Protein AF-A0A3D3ZSJ4-F1 (afdb_monomer)

Radius of gyration: 11.87 Å; Cα contacts (8 Å, |Δi|>4): 20; chains: 1; bounding box: 33×18×28 Å

Solvent-accessible surface area (backbone atoms only — not comparable to full-atom values): 2930 Å² total; per-residue (Å²): 134,90,82,80,83,78,84,47,52,66,50,47,50,54,51,48,55,61,44,31,77,76,32,65,68,56,37,57,48,41,73,73,71,49,86,69,81,73,82,86,51,99,87,108

Structure (mmCIF, N/CA/C/O backbone):
data_AF-A0A3D3ZSJ4-F1
#
_entry.id   AF-A0A3D3ZSJ4-F1
#
loop_
_atom_site.group_PDB
_atom_site.id
_atom_site.type_symbol
_atom_site.label_atom_id
_atom_site.label_alt_id
_atom_site.label_comp_id
_atom_site.label_asym_id
_atom_site.label_entity_id
_atom_site.label_seq_id
_atom_site.pdbx_PDB_ins_code
_atom_site.Cartn_x
_atom_site.Cartn_y
_atom_site.Cartn_z
_atom_site.occupancy
_atom_site.B_iso_or_equiv
_atom_site.auth_seq_id
_atom_site.auth_comp_id
_atom_site.auth_asym_id
_atom_site.auth_atom_id
_atom_site.pdbx_PDB_model_num
ATOM 1 N N . MET A 1 1 ? 23.559 -4.173 2.184 1.00 45.09 1 MET A N 1
ATOM 2 C CA . MET A 1 1 ? 22.150 -3.948 2.564 1.00 45.09 1 MET A CA 1
ATOM 3 C C . MET A 1 1 ? 21.338 -4.132 1.297 1.00 45.09 1 MET A C 1
ATOM 5 O O . MET A 1 1 ? 21.663 -3.481 0.318 1.00 45.09 1 MET A O 1
ATOM 9 N N . SER A 1 2 ? 20.421 -5.101 1.254 1.00 72.50 2 SER A N 1
ATOM 10 C CA . SER A 1 2 ? 19.632 -5.375 0.046 1.00 72.50 2 SER A CA 1
ATOM 11 C C . SER A 1 2 ? 18.318 -4.616 0.152 1.00 72.50 2 SER A C 1
ATOM 13 O O . SER A 1 2 ? 17.388 -5.069 0.812 1.00 72.50 2 SER A O 1
ATOM 15 N N . GLU A 1 3 ? 18.275 -3.431 -0.438 1.00 81.88 3 GLU A N 1
ATOM 16 C CA . GLU A 1 3 ? 17.067 -2.614 -0.513 1.00 81.88 3 GLU A CA 1
ATOM 17 C C . GLU A 1 3 ? 16.235 -3.095 -1.708 1.00 81.88 3 GLU A C 1
ATOM 19 O O . GLU A 1 3 ? 16.772 -3.298 -2.798 1.00 81.88 3 GLU A O 1
ATOM 24 N N . ARG A 1 4 ? 14.934 -3.334 -1.507 1.00 91.38 4 ARG A N 1
ATOM 25 C CA . ARG A 1 4 ? 14.015 -3.76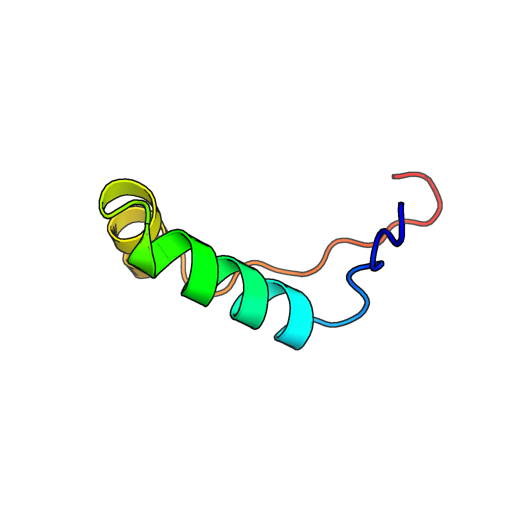8 -2.570 1.00 91.38 4 ARG A CA 1
ATOM 26 C C . ARG A 1 4 ? 13.245 -2.560 -3.088 1.00 91.38 4 ARG A C 1
ATOM 28 O O . ARG A 1 4 ? 12.596 -1.861 -2.315 1.00 91.38 4 ARG A O 1
ATOM 35 N N . ILE A 1 5 ? 13.274 -2.356 -4.400 1.00 90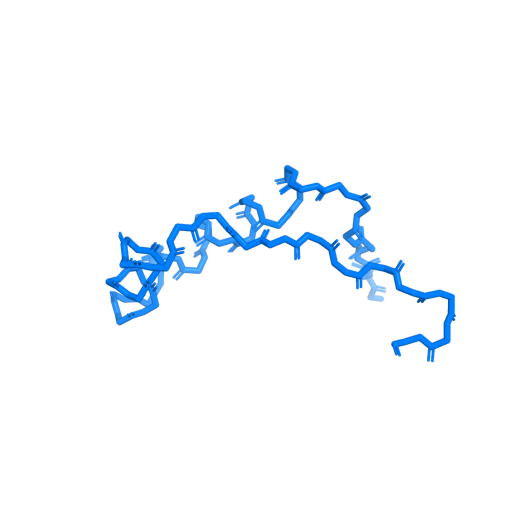.56 5 ILE A N 1
ATOM 36 C CA . ILE A 1 5 ? 12.450 -1.35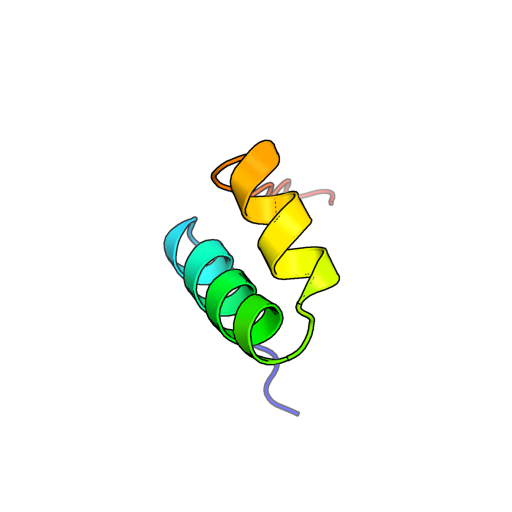0 -5.069 1.00 90.56 5 ILE A CA 1
ATOM 37 C C . ILE A 1 5 ? 10.985 -1.821 -5.088 1.00 90.56 5 ILE A C 1
ATOM 39 O O . ILE A 1 5 ? 10.697 -2.979 -5.383 1.00 90.56 5 ILE A O 1
ATOM 43 N N . ILE A 1 6 ? 10.054 -0.913 -4.790 1.00 92.75 6 ILE A N 1
ATOM 44 C CA . ILE A 1 6 ? 8.609 -1.144 -4.922 1.00 92.75 6 ILE A CA 1
ATOM 45 C C . ILE A 1 6 ? 8.214 -0.860 -6.372 1.00 92.75 6 ILE A C 1
ATOM 47 O O . ILE A 1 6 ? 8.325 0.276 -6.827 1.00 92.75 6 ILE A O 1
ATOM 51 N N . GLU A 1 7 ? 7.767 -1.883 -7.099 1.00 93.38 7 GLU A N 1
ATOM 52 C CA . GLU A 1 7 ? 7.531 -1.784 -8.550 1.00 93.38 7 GLU A CA 1
ATOM 53 C C . GLU A 1 7 ? 6.067 -1.889 -8.962 1.00 93.38 7 GLU A C 1
ATOM 55 O O . GLU A 1 7 ? 5.710 -1.451 -10.052 1.00 93.38 7 GLU A O 1
ATOM 60 N N . THR A 1 8 ? 5.220 -2.450 -8.101 1.00 94.50 8 THR A N 1
ATOM 61 C CA . THR A 1 8 ? 3.798 -2.674 -8.386 1.00 94.50 8 THR A CA 1
ATOM 62 C C . THR A 1 8 ? 2.933 -2.264 -7.199 1.00 94.50 8 THR A C 1
ATOM 64 O O . THR A 1 8 ? 3.422 -2.188 -6.068 1.00 94.50 8 THR A O 1
ATOM 67 N N . ASP A 1 9 ? 1.636 -2.048 -7.431 1.00 93.81 9 ASP A N 1
ATOM 68 C CA . ASP A 1 9 ? 0.675 -1.792 -6.350 1.00 93.81 9 ASP A CA 1
ATOM 69 C C . ASP A 1 9 ? 0.643 -2.948 -5.336 1.00 93.81 9 ASP A C 1
ATOM 71 O O . ASP A 1 9 ? 0.499 -2.718 -4.139 1.00 93.81 9 ASP A O 1
ATOM 75 N N . ALA A 1 10 ? 0.879 -4.190 -5.778 1.00 94.19 10 ALA A N 1
ATOM 76 C CA . ALA A 1 10 ? 0.978 -5.346 -4.888 1.00 94.19 10 ALA A CA 1
ATOM 77 C C . ALA A 1 10 ? 2.129 -5.210 -3.875 1.00 94.19 10 ALA A C 1
ATOM 79 O O . ALA A 1 10 ? 1.960 -5.559 -2.710 1.00 94.19 10 ALA A O 1
ATOM 80 N N . CYS A 1 11 ? 3.272 -4.637 -4.275 1.00 95.06 11 CYS A N 1
ATOM 81 C CA . CYS A 1 11 ? 4.371 -4.344 -3.350 1.00 95.06 11 CYS A CA 1
ATOM 82 C C . CYS A 1 11 ? 3.979 -3.285 -2.302 1.00 95.06 11 CYS A C 1
ATOM 84 O O . CYS A 1 11 ? 4.441 -3.343 -1.163 1.00 95.06 11 CYS A O 1
ATOM 86 N N . VAL A 1 12 ? 3.125 -2.322 -2.669 1.00 95.00 12 VAL A N 1
ATO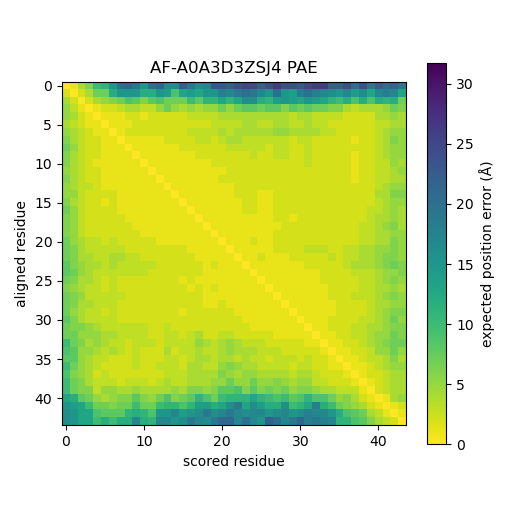M 87 C CA . VAL A 1 12 ? 2.603 -1.309 -1.735 1.00 95.00 12 VAL A CA 1
ATOM 88 C C . VAL A 1 12 ? 1.628 -1.945 -0.744 1.00 95.00 12 VAL A C 1
ATOM 90 O O . VAL A 1 12 ? 1.710 -1.672 0.453 1.00 95.00 12 VAL A O 1
ATOM 93 N N . VAL A 1 13 ? 0.736 -2.817 -1.224 1.00 95.44 13 VAL A N 1
ATOM 94 C CA . VAL A 1 13 ? -0.213 -3.557 -0.378 1.00 95.44 13 VAL A CA 1
ATOM 95 C C . VAL A 1 13 ? 0.531 -4.450 0.617 1.00 95.44 13 VAL A C 1
ATOM 97 O O . VAL A 1 13 ? 0.261 -4.354 1.810 1.00 95.44 13 VAL A O 1
ATOM 100 N N . GLU A 1 14 ? 1.531 -5.215 0.165 1.00 95.94 14 GLU A N 1
ATOM 101 C CA . GLU A 1 14 ? 2.400 -6.048 1.018 1.00 95.94 14 GLU A CA 1
ATOM 102 C C . GLU A 1 14 ? 3.013 -5.224 2.169 1.00 95.94 14 GLU A C 1
ATOM 104 O O . GLU A 1 14 ? 2.936 -5.596 3.345 1.00 95.94 14 GLU A O 1
ATOM 109 N N . GLY A 1 15 ? 3.577 -4.055 1.847 1.00 94.56 15 GLY A N 1
ATOM 110 C CA . GLY A 1 15 ? 4.155 -3.151 2.842 1.00 94.56 15 GLY A CA 1
ATOM 111 C C . GLY A 1 15 ? 3.117 -2.586 3.817 1.00 94.56 15 GLY A C 1
ATOM 112 O O . GLY A 1 15 ? 3.373 -2.503 5.022 1.00 94.56 15 GLY A O 1
ATOM 113 N N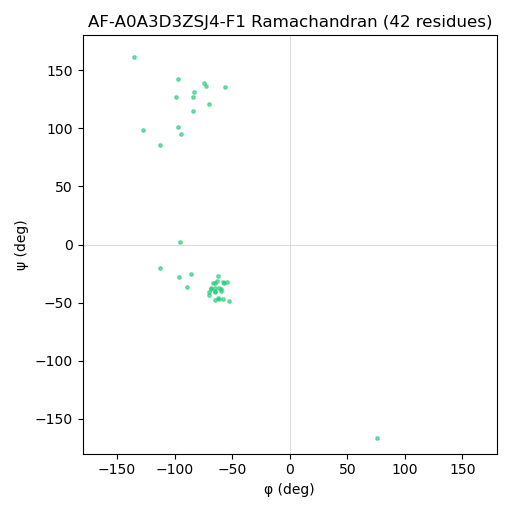 . MET A 1 16 ? 1.928 -2.234 3.321 1.00 95.94 16 MET A N 1
ATOM 114 C CA . MET A 1 16 ? 0.843 -1.727 4.160 1.00 95.94 16 MET A CA 1
ATOM 115 C C . MET A 1 16 ? 0.267 -2.789 5.092 1.00 95.94 16 MET A C 1
ATOM 117 O O . MET A 1 16 ? -0.026 -2.467 6.241 1.00 95.94 16 MET A O 1
ATOM 121 N N . GLU A 1 17 ? 0.154 -4.044 4.660 1.00 95.81 17 GLU A N 1
ATOM 122 C CA . GLU A 1 17 ? -0.257 -5.156 5.523 1.00 95.81 17 GLU A CA 1
ATOM 123 C C . GLU A 1 17 ? 0.751 -5.373 6.656 1.00 95.81 17 GLU A C 1
ATOM 125 O O . GLU A 1 17 ? 0.377 -5.438 7.832 1.00 95.81 17 GLU A O 1
ATOM 130 N N . TRP A 1 18 ? 2.046 -5.383 6.328 1.00 96.00 18 TRP A N 1
ATOM 131 C CA . TRP A 1 18 ? 3.114 -5.482 7.321 1.00 96.00 18 TRP A CA 1
ATOM 132 C C . TRP A 1 18 ? 3.082 -4.324 8.333 1.00 96.00 18 TRP A C 1
ATOM 134 O O . TRP A 1 18 ? 3.280 -4.543 9.538 1.00 96.00 18 TRP A O 1
ATOM 144 N N . LEU A 1 19 ? 2.808 -3.100 7.861 1.00 96.50 19 LEU A N 1
ATOM 145 C CA . LEU A 1 19 ? 2.691 -1.899 8.690 1.00 96.50 19 LEU A CA 1
ATOM 146 C C . LEU A 1 19 ? 1.428 -1.926 9.559 1.00 96.50 19 LEU A C 1
ATOM 148 O O . LEU A 1 19 ? 1.484 -1.565 10.735 1.00 96.50 19 LEU A O 1
ATOM 152 N N . ALA A 1 20 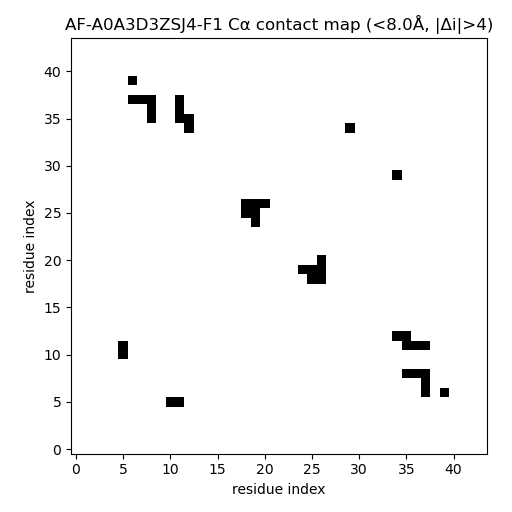? 0.303 -2.386 9.016 1.00 96.81 20 ALA A N 1
ATOM 153 C CA . ALA A 1 20 ? -0.979 -2.459 9.707 1.00 96.81 20 ALA A CA 1
ATOM 154 C C . ALA A 1 20 ? -0.948 -3.416 10.908 1.00 96.81 20 ALA A C 1
ATOM 156 O O . ALA A 1 20 ? -1.623 -3.164 11.907 1.00 96.81 20 ALA A O 1
ATOM 157 N N . VAL A 1 21 ? -0.140 -4.480 10.841 1.00 97.25 21 VAL A N 1
ATOM 158 C CA . VAL A 1 21 ? 0.095 -5.395 11.972 1.00 97.25 21 VAL A CA 1
ATOM 159 C C . VAL A 1 21 ? 0.847 -4.704 13.116 1.00 97.25 21 VAL A C 1
ATOM 161 O O . VAL A 1 21 ? 0.609 -5.006 14.282 1.00 97.25 21 VAL A O 1
ATOM 164 N N . ARG A 1 22 ? 1.743 -3.760 12.804 1.00 98.25 22 ARG A N 1
ATOM 165 C CA . ARG A 1 22 ? 2.626 -3.108 13.790 1.00 98.25 22 ARG A CA 1
ATOM 166 C C . ARG A 1 22 ? 2.093 -1.781 14.309 1.00 98.25 22 ARG A C 1
ATOM 168 O O . ARG A 1 22 ? 2.407 -1.394 15.430 1.00 98.25 22 ARG A O 1
ATOM 175 N N . CYS A 1 23 ? 1.298 -1.076 13.511 1.00 98.25 23 CYS A N 1
ATOM 176 C CA . CYS A 1 23 ? 0.763 0.231 13.855 1.00 98.25 23 CYS A CA 1
ATOM 177 C C . CYS A 1 23 ? -0.763 0.258 13.676 1.00 98.25 23 CYS A C 1
ATOM 179 O O . CYS A 1 23 ? -1.258 0.507 12.571 1.00 98.25 23 CYS A O 1
ATOM 181 N N . PRO A 1 24 ? -1.533 0.087 14.769 1.00 96.62 24 PRO A N 1
ATOM 182 C CA . PRO A 1 24 ? -2.995 0.124 14.723 1.00 96.62 24 PRO A CA 1
ATOM 183 C C . PRO A 1 24 ? -3.555 1.434 14.152 1.00 96.62 24 PRO A C 1
ATOM 185 O O . PRO A 1 24 ? -4.564 1.422 13.451 1.00 96.62 24 PRO A O 1
ATOM 188 N N . LYS A 1 25 ? -2.875 2.567 14.392 1.00 97.62 25 LYS A N 1
ATOM 189 C CA . LYS A 1 25 ? -3.263 3.871 13.828 1.00 97.62 25 LYS A CA 1
ATOM 190 C C . LYS A 1 25 ? -3.144 3.895 12.302 1.00 97.62 25 LYS A C 1
ATOM 192 O O . LYS A 1 25 ? -4.040 4.407 11.640 1.00 97.62 25 LYS A O 1
ATOM 197 N N . MET A 1 26 ? -2.085 3.302 11.744 1.00 97.12 26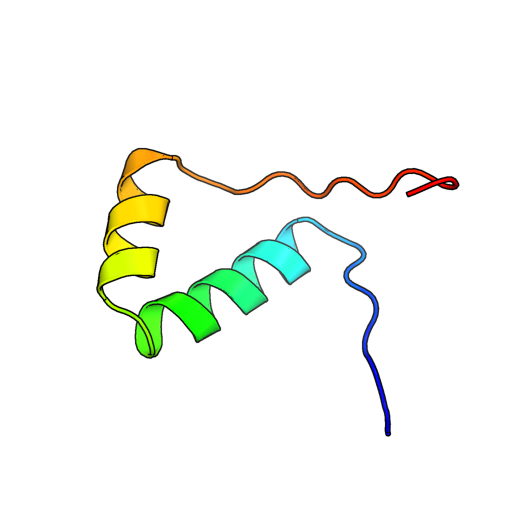 MET A N 1
ATOM 198 C CA . MET A 1 26 ? -1.915 3.198 10.288 1.00 97.12 26 MET A CA 1
ATOM 199 C C . MET A 1 26 ? -2.944 2.252 9.671 1.00 97.12 26 MET A C 1
ATOM 201 O O . MET A 1 26 ? -3.498 2.569 8.624 1.00 97.12 26 MET A O 1
ATOM 205 N N . LYS A 1 27 ? -3.281 1.146 10.347 1.00 97.38 27 LYS A N 1
ATOM 206 C CA . LYS A 1 27 ? -4.384 0.268 9.924 1.00 97.38 27 LYS A CA 1
ATOM 207 C C . LYS A 1 27 ? -5.715 1.025 9.846 1.00 97.38 27 LYS A C 1
ATOM 209 O O . LYS A 1 27 ? -6.429 0.906 8.855 1.00 97.38 27 LYS A O 1
ATOM 214 N N . ALA A 1 28 ? -6.034 1.816 10.872 1.00 97.81 28 ALA A N 1
ATOM 215 C CA . ALA A 1 28 ? -7.258 2.616 10.909 1.00 97.81 28 ALA A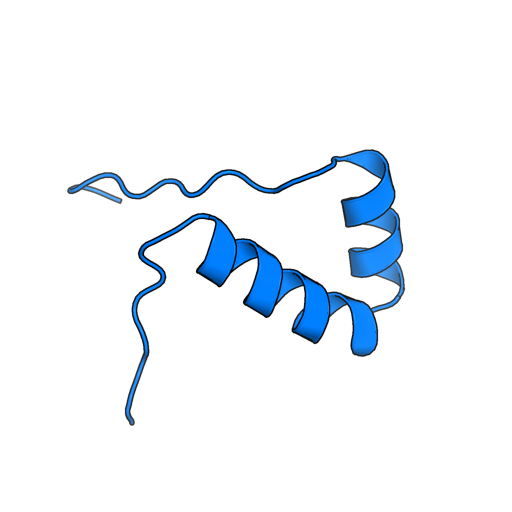 CA 1
ATOM 216 C C . ALA A 1 28 ? -7.285 3.707 9.826 1.00 97.81 28 ALA A C 1
ATOM 218 O O . ALA A 1 28 ? -8.338 3.968 9.248 1.00 97.81 28 ALA A O 1
ATOM 219 N N . ALA A 1 29 ? -6.142 4.333 9.532 1.00 96.94 29 ALA A N 1
ATOM 220 C CA . ALA A 1 29 ? -6.027 5.284 8.431 1.00 96.94 29 ALA A CA 1
ATOM 221 C C . ALA A 1 29 ? -6.243 4.596 7.074 1.00 96.94 29 ALA A C 1
ATOM 223 O O . ALA A 1 29 ? -7.068 5.049 6.288 1.00 96.94 29 ALA A O 1
ATOM 224 N N . TYR A 1 30 ? -5.586 3.456 6.840 1.00 96.25 30 TYR A N 1
ATOM 225 C CA . TYR A 1 30 ? -5.705 2.697 5.594 1.00 96.25 30 TYR A CA 1
ATOM 226 C C . TYR A 1 30 ? -7.143 2.240 5.311 1.00 96.25 30 TYR A C 1
ATOM 228 O O . TYR A 1 30 ? -7.609 2.327 4.179 1.00 96.25 30 TYR A O 1
ATOM 236 N N . ALA A 1 31 ? -7.883 1.835 6.349 1.00 95.88 31 ALA A N 1
ATOM 237 C CA . ALA A 1 31 ? -9.296 1.478 6.223 1.00 95.88 31 ALA A CA 1
ATOM 238 C C . ALA A 1 31 ? -10.189 2.650 5.765 1.00 95.88 31 ALA A C 1
ATOM 240 O O . ALA A 1 31 ? -11.225 2.416 5.151 1.00 95.88 31 ALA A O 1
ATOM 241 N N . GLN A 1 32 ? -9.798 3.895 6.053 1.00 97.56 32 GLN A N 1
ATOM 242 C CA . GLN A 1 32 ? -10.543 5.094 5.654 1.00 97.56 32 GLN A CA 1
ATOM 243 C C . GLN A 1 32 ? -10.119 5.612 4.278 1.00 97.56 32 GLN A C 1
ATOM 245 O O . GLN A 1 32 ? -10.954 6.105 3.526 1.00 97.56 32 GLN A O 1
ATOM 250 N N . THR A 1 33 ? -8.829 5.524 3.945 1.00 95.56 33 THR A N 1
ATOM 251 C CA . THR A 1 33 ? -8.290 6.050 2.682 1.00 95.56 33 THR A CA 1
ATOM 252 C C . THR A 1 33 ? -8.409 5.070 1.521 1.00 95.56 33 THR A C 1
ATOM 254 O O . THR A 1 33 ? -8.415 5.493 0.369 1.00 95.56 33 THR A O 1
ATOM 257 N N . GLY A 1 34 ? -8.472 3.768 1.811 1.00 92.44 34 GLY A N 1
ATOM 258 C CA . GLY A 1 34 ? -8.400 2.717 0.805 1.00 92.44 34 GLY A CA 1
ATOM 259 C C . GLY A 1 34 ? -6.977 2.484 0.271 1.00 92.44 34 GLY A C 1
ATOM 260 O O . GLY A 1 34 ? -6.000 2.946 0.875 1.00 92.44 34 GLY A O 1
ATOM 261 N N . PRO A 1 35 ? -6.847 1.742 -0.846 1.00 92.75 35 PRO A N 1
ATOM 262 C CA . PRO A 1 35 ? -5.564 1.354 -1.427 1.00 92.75 35 PRO A CA 1
ATOM 263 C C . PRO A 1 35 ? -4.661 2.551 -1.750 1.00 92.75 35 PRO A C 1
ATOM 265 O O . PRO A 1 35 ? -5.104 3.540 -2.334 1.00 92.75 35 PRO A O 1
ATOM 268 N N . LEU A 1 36 ? -3.376 2.447 -1.397 1.00 92.12 36 LEU A N 1
ATOM 269 C CA . LEU A 1 36 ? -2.386 3.476 -1.707 1.00 92.12 36 LEU A CA 1
ATOM 270 C C . LEU A 1 36 ? -1.859 3.270 -3.135 1.00 92.12 36 LEU A C 1
ATOM 272 O O . LEU A 1 36 ? -1.398 2.170 -3.438 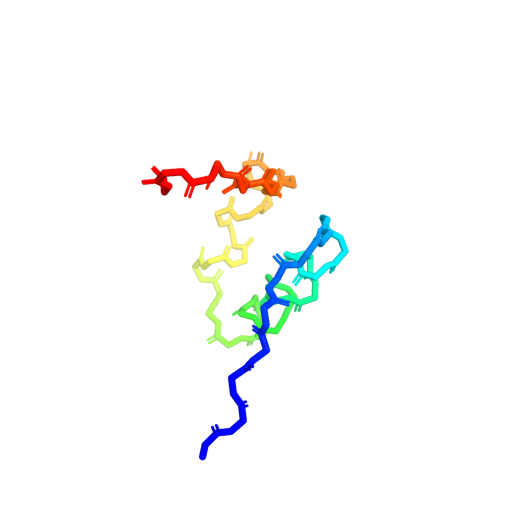1.00 92.12 36 LEU A O 1
ATOM 276 N N . PRO A 1 37 ? -1.887 4.298 -4.002 1.00 91.19 37 PRO A N 1
ATOM 277 C CA . PRO A 1 37 ? -1.396 4.169 -5.368 1.00 91.19 37 PRO A CA 1
ATOM 278 C C . PRO A 1 37 ? 0.134 4.147 -5.407 1.00 91.19 37 PRO A C 1
ATOM 280 O O . PRO A 1 37 ? 0.785 4.967 -4.749 1.00 91.19 37 PRO A O 1
ATOM 283 N N . LEU A 1 38 ? 0.719 3.291 -6.246 1.00 91.75 38 LEU A N 1
ATOM 284 C CA . LEU A 1 38 ? 2.139 3.375 -6.554 1.00 91.75 38 LEU A CA 1
ATOM 285 C C . LEU A 1 38 ? 2.438 4.617 -7.407 1.00 91.75 38 LEU A C 1
ATOM 287 O O . LEU A 1 38 ? 1.954 4.767 -8.528 1.00 91.75 38 LEU A O 1
ATOM 291 N N . ARG A 1 39 ? 3.296 5.505 -6.897 1.00 89.06 39 ARG A N 1
ATOM 292 C CA . ARG A 1 39 ? 3.776 6.687 -7.627 1.00 89.06 39 ARG A CA 1
ATOM 293 C C . ARG A 1 39 ? 5.259 6.548 -7.926 1.00 89.06 39 ARG A C 1
ATOM 295 O O . ARG A 1 39 ? 6.094 7.034 -7.175 1.00 89.06 39 ARG A O 1
ATOM 302 N N . ARG A 1 40 ? 5.583 5.883 -9.035 1.00 86.75 40 ARG A N 1
ATOM 303 C CA . ARG A 1 40 ? 6.936 5.905 -9.600 1.00 86.75 40 ARG A CA 1
ATOM 304 C C . ARG A 1 40 ? 6.979 6.947 -10.705 1.00 86.75 40 ARG A C 1
ATOM 306 O O . ARG A 1 40 ? 6.505 6.695 -11.810 1.00 86.75 40 ARG A O 1
ATOM 313 N N . LYS A 1 41 ? 7.521 8.122 -10.400 1.00 81.88 41 LYS A N 1
ATOM 314 C CA . LYS A 1 41 ? 7.972 9.060 -11.427 1.00 81.88 41 LYS A CA 1
ATOM 315 C C . LYS A 1 41 ? 9.478 8.873 -11.619 1.00 81.88 41 LYS A C 1
ATOM 317 O O . LYS A 1 41 ? 10.162 8.637 -10.625 1.00 81.88 41 LYS A O 1
ATOM 322 N N . PRO A 1 42 ? 9.998 8.968 -12.854 1.00 73.50 42 PRO A N 1
ATOM 323 C CA . PRO A 1 42 ? 11.439 8.913 -13.101 1.00 73.50 42 PRO A CA 1
ATOM 324 C C . PRO A 1 42 ? 12.226 9.943 -12.277 1.00 73.50 42 PRO A C 1
ATOM 326 O O . PRO A 1 42 ? 13.334 9.650 -11.844 1.00 73.50 42 PRO A O 1
ATOM 329 N N . ASP A 1 43 ? 11.615 11.100 -12.009 1.00 74.69 43 ASP A N 1
ATOM 330 C CA . ASP A 1 43 ? 12.244 12.226 -11.309 1.00 74.69 43 ASP A CA 1
ATOM 331 C C . ASP A 1 43 ? 11.963 12.267 -9.792 1.00 74.69 43 ASP A C 1
ATOM 333 O O . ASP A 1 43 ? 12.433 13.183 -9.117 1.00 74.69 43 ASP A O 1
ATOM 337 N N . GLY A 1 44 ? 11.229 11.280 -9.251 1.00 60.00 44 GLY A N 1
ATOM 338 C CA . GLY A 1 44 ? 10.756 11.273 -7.856 1.00 60.00 44 GLY A CA 1
ATOM 339 C C . GLY A 1 44 ? 9.409 11.959 -7.669 1.00 60.00 44 GLY A C 1
ATOM 340 O O . GLY A 1 44 ? 9.306 13.184 -7.888 1.00 60.00 44 GLY A O 1
#

Mean predicted aligned error: 4.19 Å

Secondary structure (DSSP, 8-state):
--PPP--SHHHHHHHHHHHHHH-HHHHHHHHHH-SPPP---TT-

pLDDT: mean 90.81, std 10.59, range [45.09, 98.25]

Foldseek 3Di:
DDDDDDDALVSVVVVLVVVCVVDVVSVVVCVVPPRDDDDDDVVD

Sequence (44 aa):
MSERIIETDACVVEGMEWLAVRCPKMKAAYAQTGPLPLRRKPDG